Protein AF-A0A969EPD8-F1 (afdb_monomer_lite)

Radius of gyration: 25.75 Å; chains: 1; bounding box: 64×46×43 Å

Structure (mmCIF, N/CA/C/O backbone):
data_AF-A0A969EPD8-F1
#
_entry.id   AF-A0A969EPD8-F1
#
loop_
_atom_site.group_PDB
_atom_site.id
_atom_site.type_symbol
_atom_site.label_atom_id
_atom_site.label_alt_id
_atom_site.label_comp_id
_atom_site.label_asym_id
_atom_site.label_entity_id
_atom_site.label_seq_id
_atom_site.pdbx_PDB_ins_code
_atom_site.Cartn_x
_atom_site.Cartn_y
_atom_site.Cartn_z
_atom_site.occupancy
_atom_site.B_iso_or_equiv
_atom_site.auth_seq_id
_atom_site.auth_comp_id
_atom_site.auth_asym_id
_atom_site.auth_atom_id
_atom_site.pdbx_PDB_model_num
ATOM 1 N N . MET A 1 1 ? -1.138 4.194 -16.883 1.00 44.75 1 MET A N 1
ATOM 2 C CA . MET A 1 1 ? -1.556 4.816 -15.611 1.00 44.75 1 MET A CA 1
ATOM 3 C C . MET A 1 1 ? -0.947 3.973 -14.509 1.00 44.75 1 MET A C 1
ATOM 5 O O . MET A 1 1 ? -1.051 2.760 -14.658 1.00 44.75 1 MET A O 1
ATOM 9 N N . PRO A 1 2 ? -0.260 4.533 -13.496 1.00 61.62 2 PRO A N 1
ATOM 10 C CA . PRO A 1 2 ? 0.037 3.739 -12.309 1.00 61.62 2 PRO A CA 1
ATOM 11 C C . PRO A 1 2 ? -1.304 3.252 -11.756 1.00 61.62 2 PRO A C 1
ATOM 13 O O . PRO A 1 2 ? -2.248 4.040 -11.666 1.00 61.62 2 PRO A O 1
ATOM 16 N N . GLU A 1 3 ? -1.419 1.954 -11.503 1.00 82.25 3 GLU A N 1
ATOM 17 C CA . GLU A 1 3 ? -2.579 1.438 -10.786 1.00 82.25 3 GLU A CA 1
ATOM 18 C C . GLU A 1 3 ? -2.564 2.077 -9.397 1.00 82.25 3 GLU A C 1
ATOM 20 O O . GLU A 1 3 ? -1.524 2.134 -8.744 1.00 82.25 3 GLU A O 1
ATOM 25 N N . GLU A 1 4 ? -3.691 2.645 -8.978 1.00 92.75 4 GLU A N 1
ATOM 26 C CA . GLU A 1 4 ? -3.834 3.229 -7.650 1.00 92.75 4 GLU A CA 1
ATOM 27 C C . GLU A 1 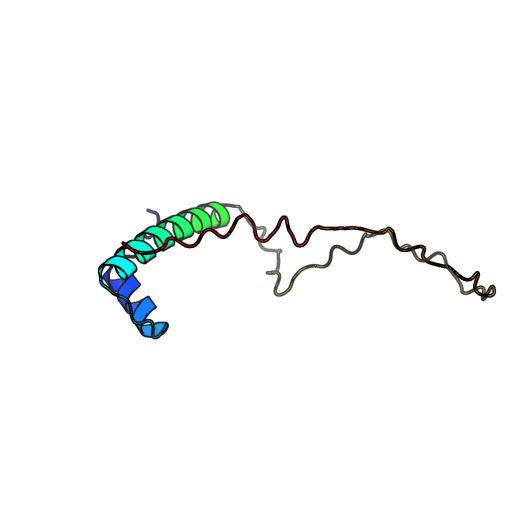4 ? -4.701 2.299 -6.804 1.00 92.75 4 GLU A C 1
ATOM 29 O O . GLU A 1 4 ? -5.726 1.788 -7.259 1.00 92.75 4 GLU A O 1
ATOM 34 N N . ILE A 1 5 ? -4.307 2.099 -5.551 1.00 96.06 5 ILE A N 1
ATOM 35 C CA . ILE A 1 5 ? -5.107 1.393 -4.562 1.00 96.06 5 ILE A CA 1
ATOM 36 C C . ILE A 1 5 ? -6.273 2.306 -4.177 1.00 96.06 5 ILE A C 1
ATOM 38 O O . ILE A 1 5 ? -6.122 3.289 -3.432 1.00 96.06 5 ILE A O 1
ATOM 42 N N . THR A 1 6 ? -7.445 1.981 -4.721 1.00 97.31 6 THR A N 1
ATOM 43 C CA . THR A 1 6 ? -8.702 2.661 -4.406 1.00 97.31 6 THR A CA 1
ATOM 44 C C . THR A 1 6 ? -9.145 2.340 -2.974 1.00 97.31 6 THR A C 1
ATOM 46 O O . THR A 1 6 ? -8.664 1.367 -2.383 1.00 97.31 6 THR A O 1
ATOM 49 N N . PRO A 1 7 ? -10.055 3.131 -2.380 1.00 97.06 7 PRO A N 1
ATOM 50 C CA . PRO A 1 7 ? -10.620 2.822 -1.068 1.00 97.06 7 PRO A CA 1
ATOM 51 C C . PRO A 1 7 ? -11.250 1.425 -0.996 1.00 97.06 7 PRO A C 1
ATOM 53 O O . PRO A 1 7 ? -11.068 0.721 -0.010 1.00 97.06 7 PRO A O 1
ATOM 56 N N . GLU A 1 8 ? -11.938 0.990 -2.053 1.00 97.19 8 GLU A N 1
ATOM 57 C CA . GLU A 1 8 ? -12.602 -0.316 -2.112 1.00 97.19 8 GLU A CA 1
ATOM 58 C C . GLU A 1 8 ? -11.583 -1.458 -2.096 1.00 97.19 8 GLU A C 1
ATOM 60 O O . GLU A 1 8 ? -11.729 -2.409 -1.327 1.00 97.19 8 GLU A O 1
ATOM 65 N N . LEU A 1 9 ? -10.518 -1.340 -2.899 1.00 97.06 9 LEU A N 1
ATOM 66 C CA . LEU A 1 9 ? -9.436 -2.321 -2.911 1.00 97.06 9 LEU A CA 1
ATOM 67 C C . LEU A 1 9 ? -8.689 -2.335 -1.575 1.00 97.06 9 LEU A C 1
ATOM 69 O O . LEU A 1 9 ? -8.405 -3.404 -1.041 1.00 97.06 9 LEU A O 1
ATOM 73 N N . PHE A 1 10 ? -8.400 -1.161 -1.011 1.00 97.88 10 PHE A N 1
ATOM 74 C CA . PHE A 1 10 ? -7.748 -1.058 0.291 1.00 97.88 10 PHE A CA 1
ATOM 75 C C . PHE A 1 10 ? -8.572 -1.732 1.392 1.00 97.88 10 PHE A C 1
ATOM 77 O O . PHE A 1 10 ? -8.023 -2.513 2.163 1.00 97.88 10 PHE A O 1
ATOM 84 N N . ASN A 1 11 ? -9.886 -1.500 1.428 1.00 97.06 11 ASN A N 1
ATOM 85 C CA . ASN A 1 11 ? -10.777 -2.132 2.403 1.00 97.06 11 ASN A CA 1
ATOM 86 C C . ASN A 1 11 ? -10.761 -3.661 2.286 1.00 97.06 11 ASN A C 1
ATOM 88 O O . ASN A 1 11 ? -10.738 -4.348 3.303 1.00 97.06 11 ASN A O 1
ATOM 92 N N . HIS A 1 12 ? -10.697 -4.197 1.066 1.00 97.25 12 HIS A N 1
ATOM 93 C CA . HIS A 1 12 ? -10.555 -5.638 0.871 1.00 97.25 12 HIS A CA 1
ATOM 94 C C . HIS A 1 12 ? -9.199 -6.168 1.373 1.00 97.25 12 HIS A C 1
ATOM 96 O O . HIS A 1 12 ? -9.135 -7.219 2.004 1.00 97.25 12 HIS A O 1
ATOM 102 N N . LEU A 1 13 ? -8.104 -5.431 1.159 1.00 96.81 13 LEU A N 1
ATOM 103 C CA . LEU A 1 13 ? -6.788 -5.799 1.698 1.00 96.81 13 LEU A CA 1
ATOM 104 C C . LEU A 1 13 ? -6.766 -5.781 3.234 1.00 96.81 13 LEU A C 1
ATOM 106 O O . LEU A 1 13 ? -6.166 -6.659 3.850 1.00 96.81 13 LEU A O 1
ATOM 110 N N . VAL A 1 14 ? -7.434 -4.802 3.847 1.00 97.38 14 VAL A N 1
ATOM 111 C CA . VAL A 1 14 ? -7.599 -4.691 5.304 1.00 97.38 14 VAL A CA 1
ATOM 112 C C . VAL A 1 14 ? -8.390 -5.876 5.858 1.00 97.38 14 VAL A C 1
ATOM 114 O O . VAL A 1 14 ? -7.983 -6.457 6.864 1.00 97.38 14 VAL A O 1
ATOM 117 N N . GLU A 1 15 ? -9.465 -6.277 5.174 1.00 97.06 15 GLU A N 1
ATOM 118 C CA . GLU A 1 15 ? -10.261 -7.460 5.513 1.00 97.06 15 GLU A CA 1
ATOM 119 C C . GLU A 1 15 ? -9.416 -8.741 5.462 1.00 97.06 15 GLU A C 1
ATOM 121 O O . GLU A 1 15 ? -9.384 -9.498 6.431 1.00 97.06 15 GLU A O 1
ATOM 126 N N . LEU A 1 16 ? -8.666 -8.957 4.374 1.00 98.00 16 LEU A N 1
ATOM 127 C CA . LEU A 1 16 ? -7.777 -10.117 4.226 1.00 98.00 16 LEU A CA 1
ATOM 128 C C . LEU A 1 16 ? -6.678 -10.158 5.295 1.00 98.00 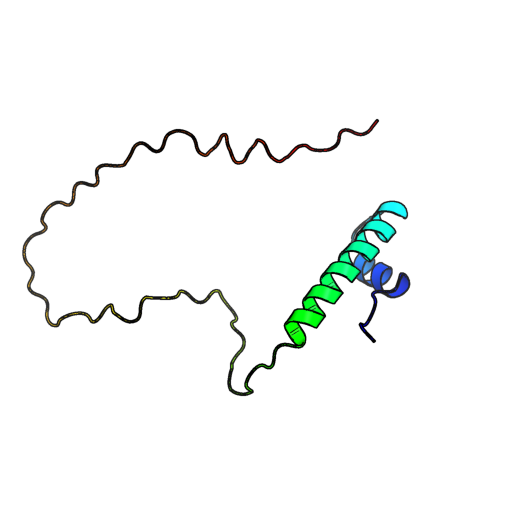16 LEU A C 1
ATOM 130 O O . LEU A 1 16 ? -6.274 -11.235 5.734 1.00 98.00 16 LEU A O 1
ATOM 134 N N . ALA A 1 17 ? -6.191 -8.989 5.709 1.00 96.62 17 ALA A N 1
ATOM 135 C CA . ALA A 1 17 ? -5.184 -8.854 6.752 1.00 96.62 17 ALA A CA 1
ATOM 136 C C . ALA A 1 17 ? -5.766 -8.913 8.176 1.00 96.62 17 ALA A C 1
ATOM 138 O O . ALA A 1 17 ? -4.992 -8.899 9.134 1.00 96.62 17 ALA A O 1
ATOM 139 N N . ALA A 1 18 ? -7.096 -8.976 8.322 1.00 97.19 18 ALA A N 1
ATOM 140 C CA . ALA A 1 18 ? -7.808 -8.922 9.597 1.00 97.19 18 ALA A CA 1
ATOM 141 C C . ALA A 1 18 ? -7.370 -7.735 10.482 1.00 97.19 18 ALA A C 1
ATOM 143 O O . ALA A 1 18 ? -7.186 -7.878 11.693 1.00 97.19 18 ALA A O 1
ATOM 144 N N . LEU A 1 19 ? -7.165 -6.564 9.868 1.00 97.06 19 LEU A N 1
ATOM 145 C CA . LEU A 1 19 ? -6.777 -5.342 10.571 1.00 97.06 19 LEU A CA 1
ATOM 146 C C . LEU A 1 19 ? -8.018 -4.525 10.946 1.00 97.06 19 LEU A C 1
ATOM 148 O O . LEU A 1 19 ? -8.832 -4.189 10.090 1.00 97.06 19 LEU A O 1
ATOM 152 N N . GLU A 1 20 ? -8.136 -4.142 12.216 1.00 96.50 20 GLU A N 1
ATOM 153 C CA . GLU A 1 20 ? -9.122 -3.153 12.656 1.00 96.50 20 GLU A CA 1
ATOM 154 C C . GLU A 1 20 ? -8.494 -1.761 12.599 1.00 96.50 20 GLU A C 1
ATOM 156 O O . GLU A 1 20 ? -7.537 -1.472 13.317 1.00 96.50 20 GLU A O 1
ATOM 161 N N . LEU A 1 21 ? -9.022 -0.904 11.727 1.00 97.12 21 LEU A N 1
ATOM 162 C CA . LEU A 1 21 ? -8.517 0.448 11.510 1.00 97.12 21 LEU A CA 1
ATOM 163 C C . LEU A 1 21 ? -9.651 1.457 11.626 1.00 97.12 21 LEU A C 1
ATOM 165 O O . LEU A 1 21 ? -10.770 1.233 11.160 1.00 97.12 21 LEU A O 1
ATOM 169 N N . THR A 1 22 ? -9.346 2.617 12.193 1.00 97.75 22 THR A N 1
ATOM 170 C CA . THR A 1 22 ? -10.236 3.774 12.097 1.00 97.75 22 THR A CA 1
ATOM 171 C C . THR A 1 22 ? -10.255 4.332 10.668 1.00 97.75 22 THR A C 1
ATOM 173 O O . THR A 1 22 ? -9.388 4.037 9.839 1.00 97.75 22 THR A O 1
ATOM 176 N N . SER A 1 23 ? -11.232 5.193 10.362 1.00 95.75 23 SER A N 1
ATOM 177 C CA . SER A 1 23 ? -11.301 5.857 9.051 1.00 95.75 23 SER A CA 1
ATOM 178 C C . SER A 1 23 ? -10.074 6.731 8.766 1.00 95.75 23 SER A C 1
ATOM 180 O O . SER A 1 23 ? -9.666 6.842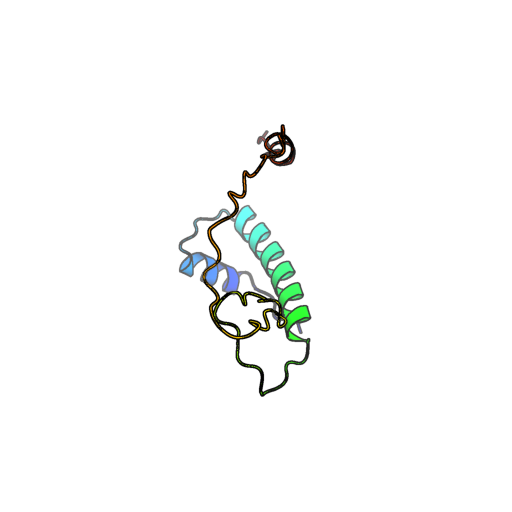 7.612 1.00 95.75 23 SER A O 1
ATOM 182 N N . GLU A 1 24 ? -9.490 7.354 9.794 1.00 97.50 24 GLU A N 1
ATOM 183 C CA . GLU A 1 24 ? -8.304 8.203 9.643 1.00 97.50 24 GLU A CA 1
ATOM 184 C C . GLU A 1 24 ? -7.055 7.364 9.354 1.00 97.50 24 GLU A C 1
ATOM 186 O O . GLU A 1 24 ? -6.301 7.668 8.427 1.00 97.50 24 GLU A O 1
ATOM 191 N N . GLU A 1 25 ? -6.867 6.268 10.093 1.00 98.06 25 GLU A N 1
ATOM 192 C CA . GLU A 1 25 ? -5.765 5.328 9.867 1.00 98.06 25 GLU A CA 1
ATOM 193 C C . GLU A 1 25 ? -5.861 4.675 8.489 1.00 98.06 25 GLU A C 1
ATOM 195 O O . GLU A 1 25 ? -4.850 4.567 7.795 1.00 98.06 25 GLU A O 1
ATOM 200 N N . SER A 1 26 ? -7.071 4.305 8.062 1.00 97.62 26 SER A N 1
ATOM 201 C CA . SER A 1 26 ? -7.307 3.714 6.743 1.00 97.62 26 SER A CA 1
ATOM 202 C C . SER A 1 26 ? -6.890 4.661 5.620 1.00 97.62 26 SER A C 1
ATOM 204 O O . SER A 1 26 ? -6.144 4.271 4.723 1.00 97.62 26 SER A O 1
ATOM 206 N N . GLU A 1 27 ? -7.292 5.933 5.688 1.00 97.69 27 GLU A N 1
ATOM 207 C CA . GLU A 1 27 ? -6.926 6.914 4.664 1.00 97.69 27 GLU A CA 1
ATOM 208 C C . GLU A 1 27 ? -5.429 7.250 4.693 1.00 97.69 27 GLU A C 1
ATOM 210 O O . GLU A 1 27 ? -4.790 7.393 3.646 1.00 97.69 27 GLU A O 1
ATOM 215 N N . TYR A 1 28 ? -4.839 7.342 5.888 1.00 98.12 28 TYR A N 1
ATOM 216 C CA . TYR A 1 28 ? -3.400 7.532 6.029 1.00 98.12 28 TYR A CA 1
ATOM 217 C C . TYR A 1 28 ? -2.615 6.380 5.388 1.00 98.12 28 TYR A C 1
ATOM 219 O O . TYR A 1 28 ? -1.728 6.628 4.565 1.00 98.12 28 TYR A O 1
ATOM 227 N N . LEU A 1 29 ? -2.951 5.136 5.736 1.00 98.06 29 LEU A N 1
ATOM 228 C CA . LEU A 1 29 ? -2.250 3.949 5.256 1.00 98.06 29 LEU A CA 1
ATOM 229 C C . LEU A 1 29 ? -2.456 3.733 3.761 1.00 98.06 29 LEU A C 1
ATOM 231 O O . LEU A 1 29 ? -1.481 3.449 3.071 1.00 98.06 29 LEU A O 1
ATOM 235 N N . ARG A 1 30 ? -3.668 3.940 3.234 1.00 98.00 30 ARG A N 1
ATOM 236 C CA . ARG A 1 30 ? -3.943 3.867 1.792 1.00 98.00 30 ARG A CA 1
ATOM 237 C C . ARG A 1 30 ? -3.064 4.840 1.007 1.00 98.00 30 ARG A C 1
ATOM 239 O O . ARG A 1 30 ? -2.434 4.453 0.023 1.00 98.00 30 ARG A O 1
ATOM 246 N N . ARG A 1 31 ? -2.967 6.096 1.462 1.00 98.19 31 ARG A N 1
ATOM 247 C CA . ARG A 1 31 ? -2.098 7.104 0.837 1.00 98.19 31 ARG A CA 1
ATOM 248 C C . ARG A 1 31 ? -0.628 6.687 0.868 1.00 98.19 31 ARG A C 1
ATOM 250 O O . ARG A 1 31 ? 0.076 6.887 -0.119 1.00 98.19 31 ARG A O 1
ATOM 257 N N . GLU A 1 32 ? -0.157 6.137 1.982 1.00 98.12 32 GLU A N 1
ATOM 258 C CA . GLU A 1 32 ? 1.237 5.706 2.106 1.00 98.12 32 GLU A CA 1
ATOM 259 C C . GLU A 1 32 ? 1.541 4.474 1.241 1.00 98.12 32 GLU A C 1
ATOM 261 O O . GLU A 1 32 ? 2.559 4.437 0.553 1.00 98.12 32 GLU A O 1
ATOM 266 N N . LEU A 1 33 ? 0.621 3.512 1.174 1.00 97.12 33 LEU A N 1
ATOM 267 C CA . LEU A 1 33 ? 0.720 2.349 0.290 1.00 97.12 33 LEU A CA 1
ATOM 268 C C . LEU A 1 33 ? 0.772 2.750 -1.187 1.00 97.12 33 LEU A C 1
ATOM 270 O O . LEU A 1 33 ? 1.594 2.220 -1.929 1.00 97.12 33 LEU A O 1
ATOM 274 N N . ASN A 1 34 ? -0.012 3.743 -1.608 1.00 97.44 34 ASN A N 1
ATOM 275 C CA . ASN A 1 34 ? 0.068 4.268 -2.974 1.00 97.44 34 ASN A CA 1
ATOM 276 C C . ASN A 1 34 ? 1.424 4.916 -3.291 1.00 97.44 34 ASN A C 1
ATOM 278 O O . ASN A 1 34 ? 1.926 4.788 -4.409 1.00 97.44 34 ASN A O 1
ATOM 282 N N . ARG A 1 35 ? 2.075 5.558 -2.311 1.00 96.44 35 ARG A N 1
ATOM 283 C CA . ARG A 1 35 ? 3.453 6.055 -2.484 1.00 96.44 35 ARG A CA 1
ATOM 284 C C . ARG A 1 35 ? 4.444 4.908 -2.661 1.00 96.44 35 ARG A C 1
ATOM 286 O O . ARG A 1 35 ? 5.307 4.985 -3.532 1.00 96.44 35 ARG A O 1
ATOM 293 N N . GLN A 1 36 ? 4.301 3.839 -1.880 1.00 96.62 36 GLN A N 1
ATOM 294 C CA . GLN A 1 36 ? 5.138 2.644 -2.014 1.00 96.62 36 GLN A CA 1
ATOM 295 C C . GLN A 1 36 ? 4.920 1.944 -3.362 1.00 96.62 36 GLN A C 1
ATOM 297 O O . GLN A 1 36 ? 5.888 1.547 -4.010 1.00 96.62 36 GLN A O 1
ATOM 302 N N . LEU A 1 37 ? 3.674 1.858 -3.834 1.00 96.06 37 LEU A N 1
ATOM 303 C CA . LEU A 1 37 ? 3.336 1.280 -5.135 1.00 96.06 37 LEU A CA 1
ATOM 304 C C . LEU A 1 37 ? 4.002 2.040 -6.290 1.00 96.06 37 LEU A C 1
ATOM 306 O O . LEU A 1 37 ? 4.555 1.424 -7.201 1.00 96.06 37 LEU A O 1
ATOM 310 N N . ALA A 1 38 ? 4.066 3.373 -6.215 1.00 94.44 38 ALA A N 1
ATOM 311 C CA . ALA A 1 38 ? 4.818 4.174 -7.182 1.00 94.44 38 ALA A CA 1
ATOM 312 C C . ALA A 1 38 ? 6.322 3.822 -7.202 1.00 94.44 38 ALA A C 1
ATOM 314 O O . ALA A 1 38 ? 6.932 3.738 -8.274 1.00 94.44 38 ALA A O 1
ATOM 315 N N . SER A 1 39 ? 6.929 3.563 -6.037 1.00 95.00 39 SER A N 1
ATOM 316 C CA . SER A 1 39 ? 8.314 3.078 -5.964 1.00 95.00 39 SER A CA 1
ATOM 317 C C . SER A 1 39 ? 8.471 1.691 -6.593 1.00 95.00 39 SER A C 1
ATOM 319 O O . SER A 1 39 ? 9.419 1.475 -7.345 1.00 95.00 39 SER A O 1
ATOM 321 N N . ILE A 1 40 ? 7.527 0.773 -6.362 1.00 94.75 40 ILE A N 1
ATOM 322 C CA . ILE A 1 40 ? 7.537 -0.564 -6.979 1.00 94.75 40 ILE A CA 1
ATOM 323 C C . ILE A 1 40 ? 7.442 -0.459 -8.502 1.00 94.75 40 ILE A C 1
ATOM 325 O O . ILE A 1 40 ? 8.233 -1.091 -9.194 1.00 94.75 40 ILE A O 1
ATOM 329 N N . HIS A 1 41 ? 6.551 0.377 -9.040 1.00 94.00 41 HIS A N 1
ATOM 330 C CA . HIS A 1 41 ? 6.462 0.599 -10.487 1.00 94.00 41 HIS A CA 1
ATOM 331 C C . HIS A 1 41 ? 7.764 1.143 -11.081 1.00 94.00 41 HIS A C 1
ATOM 333 O O . HIS A 1 41 ? 8.151 0.751 -12.179 1.00 94.00 41 HIS A O 1
ATOM 339 N N . THR A 1 42 ? 8.466 2.005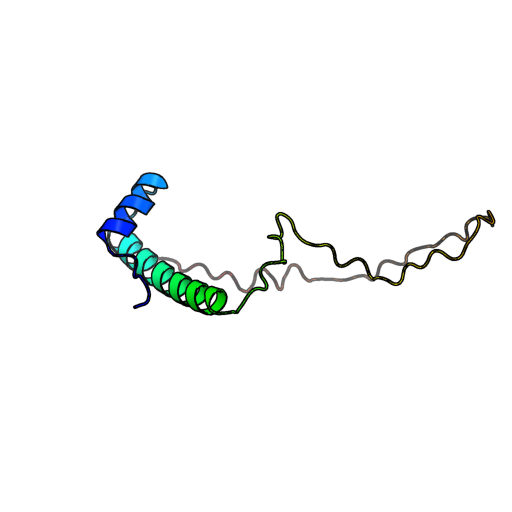 -10.342 1.00 94.25 42 THR A N 1
ATOM 340 C CA . THR A 1 42 ? 9.780 2.515 -10.759 1.00 94.25 42 THR A CA 1
ATOM 341 C C . THR A 1 42 ? 10.809 1.386 -10.845 1.00 94.25 42 THR A C 1
ATOM 343 O O . THR A 1 42 ? 11.564 1.320 -11.811 1.00 94.25 42 THR A O 1
ATOM 346 N N . LEU A 1 43 ? 10.821 0.473 -9.869 1.00 93.81 43 LEU A N 1
ATOM 347 C CA . LEU A 1 43 ? 11.715 -0.689 -9.873 1.00 93.81 43 LEU A CA 1
ATOM 348 C C . LEU A 1 43 ? 11.339 -1.704 -10.959 1.00 93.81 43 LEU A C 1
ATOM 350 O O . LEU A 1 43 ? 12.218 -2.237 -11.626 1.00 93.81 43 LEU A O 1
ATOM 354 N N . ALA A 1 44 ? 10.046 -1.942 -11.169 1.00 91.69 44 ALA A N 1
ATOM 355 C CA . ALA A 1 44 ? 9.537 -2.866 -12.180 1.00 91.69 44 ALA A CA 1
ATOM 356 C C . ALA A 1 44 ? 9.810 -2.395 -13.617 1.00 91.69 44 ALA A C 1
ATOM 358 O O . ALA A 1 44 ? 9.846 -3.208 -14.533 1.00 91.69 44 ALA A O 1
ATOM 359 N N . ALA A 1 45 ? 10.019 -1.091 -13.823 1.00 92.94 45 ALA A N 1
ATOM 360 C CA . ALA A 1 45 ? 10.404 -0.542 -15.119 1.00 92.94 45 ALA A CA 1
ATOM 361 C C . ALA A 1 45 ? 11.862 -0.861 -15.506 1.00 92.94 45 ALA A C 1
ATOM 363 O O . ALA A 1 45 ? 12.251 -0.618 -16.649 1.00 92.94 45 ALA A O 1
ATOM 364 N N . ILE A 1 46 ? 12.677 -1.380 -14.579 1.00 93.25 46 ILE A N 1
ATOM 365 C CA . ILE A 1 46 ? 14.050 -1.804 -14.861 1.00 93.25 46 ILE A CA 1
ATOM 366 C C . ILE A 1 46 ? 13.995 -3.098 -15.692 1.00 93.25 46 ILE A C 1
ATOM 368 O O . ILE A 1 46 ? 13.439 -4.087 -15.215 1.00 93.25 46 ILE A O 1
ATOM 372 N N . PRO A 1 47 ? 14.575 -3.133 -16.908 1.00 93.75 47 PRO A N 1
ATOM 373 C CA . PRO A 1 47 ? 14.602 -4.343 -17.723 1.00 93.75 47 PRO A CA 1
ATOM 374 C C . PRO A 1 47 ? 15.365 -5.470 -17.025 1.00 93.75 47 PRO A C 1
ATOM 376 O O . PRO A 1 47 ? 16.486 -5.266 -16.553 1.00 93.75 47 PRO A O 1
ATOM 379 N N . ILE A 1 48 ? 14.774 -6.662 -17.006 1.00 91.19 48 ILE A N 1
ATOM 380 C CA . ILE A 1 48 ? 15.391 -7.878 -16.473 1.00 91.19 48 ILE A CA 1
ATOM 381 C C . ILE A 1 48 ? 15.575 -8.851 -17.646 1.00 91.19 48 ILE A C 1
ATOM 383 O O . ILE A 1 48 ? 14.608 -9.075 -18.372 1.00 91.19 48 ILE A O 1
ATOM 387 N N . PRO A 1 49 ? 16.784 -9.393 -17.876 1.00 93.50 49 PRO A N 1
ATOM 388 C CA . PRO A 1 49 ? 16.999 -10.425 -18.887 1.00 93.50 49 PRO A CA 1
ATOM 389 C C . PRO A 1 49 ? 16.196 -11.699 -18.583 1.00 93.50 49 PRO A C 1
ATOM 391 O O . PRO A 1 49 ? 16.090 -12.102 -17.425 1.00 93.50 49 PRO A O 1
ATOM 394 N N . ASP A 1 50 ? 15.669 -12.349 -19.622 1.00 90.75 50 ASP A N 1
ATOM 395 C CA . ASP A 1 50 ? 14.787 -13.520 -19.489 1.00 90.75 50 ASP A CA 1
ATOM 396 C C . ASP A 1 50 ? 15.476 -14.755 -18.874 1.00 90.75 50 ASP A C 1
ATOM 398 O O . ASP A 1 50 ? 14.807 -15.672 -18.405 1.00 90.75 50 ASP A O 1
ATOM 402 N N . ASP A 1 51 ? 16.811 -14.797 -18.872 1.00 92.50 51 ASP A N 1
ATOM 403 C CA . ASP A 1 51 ? 17.625 -15.879 -18.309 1.00 92.50 51 ASP A CA 1
ATOM 404 C C . ASP A 1 51 ? 17.951 -15.695 -16.814 1.00 92.50 51 ASP A C 1
ATOM 406 O O . ASP A 1 51 ? 18.630 -16.532 -16.213 1.00 92.50 51 ASP A O 1
ATOM 410 N N . VAL A 1 52 ? 17.468 -14.614 -16.192 1.00 89.00 52 VAL A N 1
ATOM 411 C CA . VAL A 1 52 ? 17.697 -14.325 -14.773 1.00 89.00 52 VAL A CA 1
ATOM 412 C C . VAL A 1 52 ? 16.596 -14.942 -13.910 1.00 89.00 52 VAL A C 1
ATOM 414 O O . VAL A 1 52 ? 15.476 -14.442 -13.824 1.00 89.00 52 VAL A O 1
ATOM 417 N N . GLU A 1 53 ? 16.946 -16.011 -13.196 1.00 87.94 53 GLU A N 1
ATOM 418 C CA . GLU A 1 53 ? 16.069 -16.644 -12.208 1.00 87.94 53 GLU A CA 1
ATOM 419 C C . GLU A 1 53 ? 15.845 -15.748 -10.968 1.00 87.94 53 GLU A C 1
ATOM 421 O O . GLU A 1 53 ? 16.795 -15.139 -10.458 1.00 87.94 53 GLU A O 1
ATOM 426 N N . PRO A 1 54 ? 14.623 -15.701 -10.399 1.00 85.56 54 PRO A N 1
ATOM 427 C CA . PRO A 1 54 ? 14.355 -14.949 -9.178 1.00 85.56 54 PRO A CA 1
ATOM 428 C C . PRO A 1 54 ? 15.169 -15.458 -7.981 1.00 85.56 54 PRO A C 1
ATOM 430 O O . PRO A 1 54 ? 15.147 -16.643 -7.631 1.00 85.56 54 PRO A O 1
ATOM 433 N N . ALA A 1 55 ? 15.827 -14.544 -7.268 1.00 85.69 55 ALA A N 1
ATOM 434 C CA . ALA A 1 55 ? 16.519 -14.877 -6.028 1.00 85.69 55 ALA A CA 1
ATOM 435 C C . ALA A 1 55 ? 15.509 -15.195 -4.908 1.00 85.69 55 ALA A C 1
ATOM 437 O O . ALA A 1 55 ? 14.847 -14.310 -4.373 1.00 85.69 55 ALA A O 1
ATOM 438 N N . ARG A 1 56 ? 15.398 -16.474 -4.527 1.00 79.56 56 ARG A N 1
ATOM 439 C CA . ARG A 1 56 ? 14.492 -16.943 -3.453 1.00 79.56 56 ARG A CA 1
ATOM 440 C C . ARG A 1 56 ? 15.000 -16.669 -2.036 1.00 79.56 56 ARG A C 1
ATOM 442 O O . ARG A 1 56 ? 14.224 -16.679 -1.087 1.00 79.56 56 ARG A O 1
ATOM 449 N N . ALA A 1 57 ? 16.305 -16.478 -1.888 1.00 82.56 57 ALA A N 1
ATOM 450 C CA . ALA A 1 57 ? 16.978 -16.205 -0.626 1.00 82.56 57 ALA A CA 1
ATOM 451 C C . ALA A 1 57 ? 18.080 -15.166 -0.855 1.00 82.56 57 ALA A C 1
ATOM 453 O O . ALA A 1 57 ? 18.484 -14.923 -1.994 1.00 82.56 57 ALA A O 1
ATOM 454 N N . GLY A 1 58 ? 18.586 -14.571 0.227 1.00 73.12 58 GLY A N 1
ATOM 455 C CA . GLY A 1 58 ? 19.726 -13.663 0.148 1.00 73.12 58 GLY A CA 1
ATOM 456 C C . GLY A 1 58 ? 20.931 -14.352 -0.497 1.00 73.12 58 GLY A C 1
ATOM 457 O O . GLY A 1 58 ? 21.363 -15.413 -0.046 1.00 73.12 58 GLY A O 1
ATOM 458 N N . PHE A 1 59 ? 21.474 -13.747 -1.551 1.00 68.44 59 PHE A N 1
ATOM 459 C CA . PHE A 1 59 ? 22.717 -14.200 -2.159 1.00 68.44 59 PHE A CA 1
ATOM 460 C C . PHE A 1 59 ? 23.885 -13.781 -1.264 1.00 68.44 59 PHE A C 1
ATOM 462 O O . PHE A 1 59 ? 24.147 -12.592 -1.075 1.00 68.44 59 PHE A O 1
ATOM 469 N N . LEU A 1 60 ? 24.598 -14.755 -0.698 1.00 71.00 60 LEU A N 1
ATOM 470 C CA . LEU A 1 60 ? 25.894 -14.481 -0.091 1.00 71.00 60 LEU A CA 1
ATOM 471 C C . LEU A 1 60 ? 26.879 -14.209 -1.226 1.00 71.00 60 LEU A C 1
ATOM 473 O O . LEU A 1 60 ? 27.227 -15.121 -1.974 1.00 71.00 60 LEU A O 1
ATOM 477 N N . ILE A 1 61 ? 27.358 -12.969 -1.335 1.00 65.81 61 ILE A N 1
ATOM 478 C CA . ILE A 1 61 ? 28.525 -12.670 -2.165 1.00 65.81 61 ILE A CA 1
ATOM 479 C C . ILE A 1 61 ? 29.730 -13.306 -1.469 1.00 65.81 61 ILE A C 1
ATOM 481 O O . ILE A 1 61 ? 30.387 -12.693 -0.628 1.00 65.81 61 ILE A O 1
ATOM 485 N N . LEU A 1 62 ? 29.997 -14.572 -1.782 1.00 62.19 62 LEU A N 1
ATOM 486 C CA . LEU A 1 62 ? 31.278 -15.181 -1.463 1.00 62.19 62 LEU A CA 1
ATOM 487 C C . LEU A 1 62 ? 32.304 -14.567 -2.423 1.00 62.19 62 LEU A C 1
ATOM 489 O O . LEU A 1 62 ? 32.091 -14.617 -3.637 1.00 62.19 62 LEU A O 1
ATOM 493 N N . PRO A 1 63 ? 33.397 -13.959 -1.930 1.00 62.44 63 PRO A N 1
ATOM 494 C CA . PRO A 1 63 ? 34.422 -13.426 -2.813 1.00 62.44 63 PRO A CA 1
ATOM 495 C C . PRO A 1 63 ? 34.965 -14.565 -3.685 1.00 62.44 63 PRO A C 1
ATOM 497 O O . PRO A 1 63 ? 35.465 -15.567 -3.169 1.00 62.44 63 PRO A O 1
ATOM 500 N N . GLN A 1 64 ? 34.881 -14.406 -5.008 1.00 56.78 64 GLN A N 1
ATOM 501 C CA . GLN A 1 64 ? 35.285 -15.390 -6.025 1.00 56.78 64 GLN A CA 1
ATOM 502 C C . GLN A 1 64 ? 36.819 -15.553 -6.143 1.00 56.78 64 GLN A C 1
ATOM 504 O O . GLN A 1 64 ? 37.356 -15.812 -7.215 1.00 56.78 64 GLN A O 1
ATOM 509 N N . SER A 1 65 ? 37.535 -15.427 -5.024 1.00 52.47 65 SER A N 1
ATOM 510 C CA . SER A 1 65 ? 38.993 -15.554 -4.940 1.00 52.47 65 SER A CA 1
ATOM 511 C C . SER A 1 65 ? 39.448 -16.285 -3.677 1.00 52.47 65 SER A C 1
ATOM 513 O O . SER A 1 65 ? 40.574 -16.097 -3.232 1.00 52.47 65 SER A O 1
ATOM 515 N N . ALA A 1 66 ? 38.627 -17.166 -3.099 1.00 51.28 66 ALA A N 1
ATOM 516 C CA . ALA A 1 66 ? 39.160 -18.253 -2.278 1.00 51.28 66 ALA A CA 1
ATOM 517 C C . ALA A 1 66 ? 39.597 -19.400 -3.204 1.00 51.28 66 ALA A C 1
ATOM 519 O O . ALA A 1 66 ? 39.084 -20.515 -3.144 1.00 51.28 66 ALA A O 1
ATOM 520 N N . HIS A 1 67 ? 40.534 -19.107 -4.111 1.00 47.28 67 HIS A N 1
ATOM 521 C CA . HIS A 1 67 ? 41.338 -20.147 -4.732 1.00 47.28 67 HIS A CA 1
ATOM 522 C C . HIS A 1 67 ? 42.052 -20.854 -3.579 1.00 47.28 67 HIS A C 1
ATOM 524 O O . HIS A 1 67 ? 42.956 -20.279 -2.982 1.00 47.28 67 HIS A O 1
ATOM 530 N N . LEU A 1 68 ? 41.591 -22.043 -3.190 1.00 50.44 68 LEU A N 1
ATOM 531 C CA . LEU A 1 68 ? 42.316 -22.880 -2.242 1.00 50.44 68 LEU A CA 1
ATOM 532 C C . LEU A 1 68 ? 43.644 -23.253 -2.917 1.00 50.44 68 LEU A C 1
ATOM 534 O O . LEU A 1 68 ? 43.607 -24.020 -3.885 1.00 50.44 68 LEU A O 1
ATOM 538 N N . PRO A 1 69 ? 44.812 -22.743 -2.472 1.00 43.72 69 PRO A N 1
ATOM 539 C CA . PRO A 1 69 ? 46.061 -23.308 -2.940 1.00 43.72 69 PRO A CA 1
ATOM 540 C C . PRO A 1 69 ? 46.114 -24.761 -2.462 1.00 43.72 69 PRO A C 1
ATOM 542 O O . PRO A 1 69 ? 45.701 -25.100 -1.350 1.00 43.72 69 PRO A O 1
ATOM 545 N N . GLY A 1 70 ? 46.546 -25.633 -3.365 1.00 49.72 70 GLY A N 1
ATOM 546 C CA . GLY A 1 70 ? 46.452 -27.069 -3.203 1.00 49.72 70 GLY A CA 1
ATOM 547 C C . GLY A 1 70 ? 47.150 -27.623 -1.959 1.00 49.72 70 GLY A C 1
ATOM 548 O O . GLY A 1 70 ? 48.152 -27.103 -1.489 1.00 49.72 70 GLY A O 1
ATOM 549 N N . LYS A 1 71 ? 46.621 -28.781 -1.548 1.00 46.34 71 LYS A N 1
ATOM 550 C CA . LYS A 1 71 ? 47.218 -29.832 -0.710 1.00 46.34 71 LYS A CA 1
ATOM 551 C C . LYS A 1 71 ? 47.552 -29.434 0.737 1.00 46.34 71 LYS A C 1
ATOM 553 O O . LYS A 1 71 ? 48.431 -28.636 1.034 1.00 46.34 71 LYS A O 1
ATOM 558 N N . MET A 1 72 ? 46.857 -30.119 1.644 1.00 47.00 72 MET A N 1
ATOM 559 C CA . MET A 1 72 ? 47.153 -30.233 3.069 1.00 47.00 72 MET A CA 1
ATOM 560 C C . MET A 1 72 ? 48.655 -30.432 3.326 1.00 47.00 72 MET A C 1
ATOM 562 O O . MET A 1 72 ? 49.214 -31.477 3.010 1.00 47.00 72 MET A O 1
ATOM 566 N N . SER A 1 73 ? 49.275 -29.453 3.978 1.00 49.16 73 SER A N 1
ATOM 567 C CA . SER A 1 73 ? 50.429 -29.665 4.846 1.00 49.16 73 SER A CA 1
ATOM 568 C C . SER A 1 73 ? 49.988 -29.258 6.245 1.00 49.16 73 SER A C 1
ATOM 570 O O . SER A 1 73 ? 49.849 -28.073 6.547 1.00 49.16 73 SER A O 1
ATOM 572 N N . THR A 1 74 ? 49.716 -30.247 7.091 1.00 52.53 74 THR A N 1
ATOM 573 C CA . THR A 1 74 ? 49.463 -30.060 8.520 1.00 52.53 74 THR A CA 1
ATOM 574 C C . THR A 1 74 ? 50.724 -29.504 9.181 1.00 52.53 74 THR A C 1
ATOM 576 O O . THR A 1 74 ? 51.644 -30.249 9.507 1.00 52.53 74 THR A O 1
ATOM 579 N N . SER A 1 75 ? 50.772 -28.185 9.358 1.00 45.88 75 SER A N 1
ATOM 580 C CA . SER A 1 75 ? 51.755 -27.483 10.189 1.00 45.88 75 SER A CA 1
ATOM 581 C C . SER A 1 75 ? 51.050 -27.022 11.469 1.00 45.88 75 SER A C 1
ATOM 583 O O . SER A 1 75 ? 49.913 -26.546 11.377 1.00 45.88 75 SER A O 1
ATOM 585 N N . PRO A 1 76 ? 51.632 -27.218 12.668 1.00 44.78 76 PRO A N 1
ATOM 586 C CA . PRO A 1 76 ? 50.888 -27.111 13.913 1.00 44.78 76 PRO A CA 1
ATOM 587 C C . PRO A 1 76 ? 50.449 -25.668 14.167 1.00 44.78 76 PRO A C 1
ATOM 589 O O . PRO A 1 76 ? 51.172 -24.707 13.895 1.00 44.78 76 PRO A O 1
ATOM 592 N N . ALA A 1 77 ? 49.228 -25.548 14.683 1.00 46.56 77 ALA A N 1
ATOM 593 C CA . ALA A 1 77 ? 48.513 -24.306 14.915 1.00 46.56 77 ALA A CA 1
ATOM 594 C C . ALA A 1 77 ? 49.372 -23.259 15.642 1.00 46.56 77 ALA A C 1
ATOM 596 O O . ALA A 1 77 ? 49.674 -23.392 16.829 1.00 46.56 77 ALA A O 1
ATOM 597 N N . LYS A 1 78 ? 49.700 -22.159 14.953 1.00 52.91 78 LYS A N 1
ATOM 598 C CA . LYS A 1 78 ? 50.014 -20.907 15.645 1.00 52.91 78 LYS A CA 1
ATOM 599 C C . LYS A 1 78 ? 48.715 -20.399 16.255 1.00 52.91 78 LYS A C 1
ATOM 601 O O . LYS A 1 78 ? 47.770 -20.064 15.547 1.00 52.91 78 LYS A O 1
ATOM 606 N N . THR A 1 79 ? 48.685 -20.386 17.578 1.00 46.97 79 THR A N 1
ATOM 607 C CA . THR A 1 79 ? 47.643 -19.808 18.421 1.00 46.97 79 THR A CA 1
ATOM 608 C C . THR A 1 79 ? 47.360 -18.369 17.997 1.00 46.97 79 THR A C 1
ATOM 610 O O . THR A 1 79 ? 48.076 -17.436 18.356 1.00 46.97 79 THR A O 1
ATOM 613 N N . PHE A 1 80 ? 46.292 -18.177 17.229 1.00 49.47 80 PHE A N 1
ATOM 614 C CA . PHE A 1 80 ? 45.717 -16.861 17.010 1.00 49.47 80 PHE A CA 1
ATOM 615 C C . PHE A 1 80 ? 45.045 -16.429 18.317 1.00 49.47 80 PHE A C 1
ATOM 617 O O . PHE A 1 80 ? 44.018 -16.982 18.705 1.00 49.47 80 PHE A O 1
ATOM 624 N N . LYS A 1 81 ? 45.655 -15.483 19.040 1.00 41.62 81 LYS A N 1
ATOM 625 C CA . LYS A 1 81 ? 45.010 -14.795 20.165 1.00 41.62 81 LYS A CA 1
ATOM 626 C C . LYS A 1 81 ? 44.281 -13.566 19.615 1.00 41.62 81 LYS A C 1
ATOM 628 O O . LYS A 1 81 ? 44.958 -12.590 19.296 1.00 41.62 81 LYS A O 1
ATOM 633 N N . PRO A 1 82 ? 42.942 -13.567 19.503 1.00 42.38 82 PRO A N 1
ATOM 634 C CA . PRO A 1 82 ? 42.224 -12.362 19.123 1.00 42.38 82 PRO A CA 1
ATOM 635 C C . PRO A 1 82 ? 42.266 -11.373 20.293 1.00 42.38 82 PRO A C 1
ATOM 637 O O . PRO A 1 82 ? 41.689 -11.618 21.353 1.00 42.38 82 PRO A O 1
ATOM 640 N N . SER A 1 83 ? 42.947 -10.242 20.123 1.00 51.41 83 SER A N 1
ATOM 641 C CA . SER A 1 83 ? 42.705 -9.075 20.967 1.00 51.41 83 SER A CA 1
ATOM 642 C C . SER A 1 83 ? 41.396 -8.432 20.511 1.00 51.41 83 SER A C 1
ATOM 644 O O . SER A 1 83 ? 41.318 -7.850 19.432 1.00 51.41 83 SER A O 1
ATOM 646 N N . LEU A 1 84 ? 40.338 -8.552 21.320 1.00 51.16 84 LEU A N 1
ATOM 647 C CA . LEU A 1 84 ? 39.106 -7.802 21.078 1.00 51.16 84 LEU A CA 1
ATOM 648 C C . LEU A 1 84 ? 39.396 -6.293 21.181 1.00 51.16 84 LEU A C 1
ATOM 650 O O . LEU A 1 84 ? 39.851 -5.841 22.239 1.00 51.16 84 LEU A O 1
ATOM 654 N N . PRO A 1 85 ? 39.084 -5.481 20.157 1.00 45.28 85 PRO A N 1
ATOM 655 C CA . PRO A 1 85 ? 39.022 -4.041 20.335 1.00 45.28 85 PRO A CA 1
ATOM 656 C C . PRO A 1 85 ? 37.829 -3.704 21.241 1.00 45.28 85 PRO A C 1
ATOM 658 O O . PRO A 1 85 ? 36.702 -4.147 21.016 1.00 45.28 85 PRO A O 1
ATOM 661 N N . LYS A 1 86 ? 38.074 -2.914 22.293 1.00 61.31 86 LYS A N 1
ATOM 662 C CA . LYS A 1 86 ? 37.031 -2.390 23.187 1.00 61.31 86 LYS A CA 1
ATOM 663 C C . LYS A 1 86 ? 36.175 -1.357 22.441 1.00 61.31 86 LYS A C 1
ATOM 665 O O . LYS A 1 86 ? 36.388 -0.157 22.588 1.00 61.31 86 LYS A O 1
ATOM 670 N N . PHE A 1 87 ? 35.191 -1.806 21.665 1.00 43.94 87 PHE A N 1
ATOM 671 C CA . PHE A 1 87 ? 34.154 -0.926 21.126 1.00 43.94 87 PHE A CA 1
ATOM 672 C C . PHE A 1 87 ? 33.148 -0.584 22.223 1.00 43.94 87 PHE A C 1
ATOM 674 O O . PHE A 1 87 ? 32.210 -1.319 22.521 1.00 43.94 87 PHE A O 1
ATOM 681 N N . ARG A 1 88 ? 33.390 0.556 22.864 1.00 53.12 88 ARG A N 1
ATOM 682 C CA . ARG A 1 88 ? 32.525 1.150 23.875 1.00 53.12 88 ARG A CA 1
ATOM 683 C C . ARG A 1 88 ? 31.499 2.049 23.160 1.00 53.12 88 ARG A C 1
ATOM 685 O O . ARG A 1 88 ? 31.883 3.059 22.584 1.00 53.12 88 ARG A O 1
ATOM 692 N N . ASN A 1 89 ? 30.214 1.686 23.263 1.00 56.56 89 ASN A N 1
ATOM 693 C CA . ASN A 1 89 ? 29.027 2.571 23.206 1.00 56.56 89 ASN A CA 1
ATOM 694 C C . ASN A 1 89 ? 28.264 2.806 21.881 1.00 56.56 89 ASN A C 1
ATOM 696 O O . ASN A 1 89 ? 27.790 3.916 21.651 1.00 56.56 89 ASN A O 1
ATOM 700 N N . TRP A 1 90 ? 27.993 1.776 21.074 1.00 40.31 90 TRP A N 1
ATOM 701 C CA . TRP A 1 90 ? 27.008 1.903 19.976 1.00 40.31 90 TRP A CA 1
ATOM 702 C C . TRP A 1 90 ? 25.531 1.801 20.412 1.00 40.31 90 TRP A C 1
ATOM 704 O O . TRP A 1 90 ? 24.646 2.299 19.722 1.00 40.31 90 TRP A O 1
ATOM 714 N N . THR A 1 91 ? 25.237 1.259 21.598 1.00 47.53 91 THR A N 1
ATOM 715 C CA . THR A 1 91 ? 23.852 1.122 22.099 1.00 47.53 91 THR A CA 1
ATOM 716 C C . THR A 1 91 ? 23.166 2.456 22.420 1.00 47.53 91 THR A C 1
ATOM 718 O O . THR A 1 91 ? 21.941 2.508 22.473 1.00 47.53 91 THR A O 1
ATOM 721 N N . LYS A 1 92 ? 23.917 3.557 22.574 1.00 52.78 92 LYS A N 1
ATOM 722 C CA . LYS A 1 92 ? 23.345 4.902 22.774 1.00 52.78 92 LYS A CA 1
ATOM 723 C C . LYS A 1 92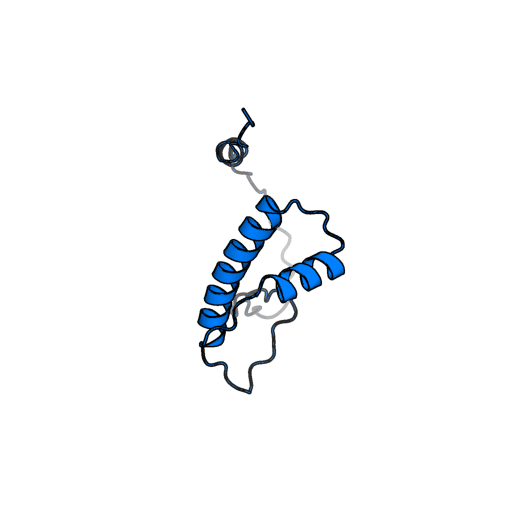 ? 22.920 5.600 21.479 1.00 52.78 92 LYS A C 1
ATOM 725 O O . LYS A 1 92 ? 22.072 6.481 21.542 1.00 52.78 92 LYS A O 1
ATOM 730 N N . VAL A 1 93 ? 23.477 5.218 20.328 1.00 55.25 93 VAL A N 1
ATOM 731 C CA . VAL A 1 93 ? 23.176 5.879 19.043 1.00 55.25 93 VAL A CA 1
ATOM 732 C C . VAL A 1 93 ? 21.840 5.395 18.477 1.00 55.25 93 VAL A C 1
ATOM 734 O O . VAL A 1 93 ? 21.078 6.189 17.937 1.00 55.25 93 VAL A O 1
ATOM 737 N N . ILE A 1 94 ? 21.495 4.122 18.683 1.00 52.97 94 ILE A N 1
ATOM 738 C CA . ILE A 1 94 ? 20.254 3.544 18.143 1.00 52.97 94 ILE A CA 1
ATOM 739 C C . ILE A 1 94 ? 19.009 4.046 18.903 1.00 52.97 94 ILE A C 1
ATOM 741 O O . ILE A 1 94 ? 17.956 4.233 18.302 1.00 52.97 94 ILE A O 1
ATOM 745 N N . PHE A 1 95 ? 19.118 4.363 20.199 1.00 46.38 95 PHE A N 1
ATOM 746 C CA . PHE A 1 95 ? 17.962 4.779 21.009 1.00 46.38 95 PHE A CA 1
ATOM 747 C C . PHE A 1 95 ? 17.590 6.271 20.919 1.00 46.38 95 PHE A C 1
ATOM 749 O O . PHE A 1 95 ? 16.547 6.655 21.441 1.00 46.38 95 PHE A O 1
ATOM 756 N N . SER A 1 96 ? 18.382 7.127 20.256 1.00 48.69 96 SER A N 1
ATOM 757 C CA . SER A 1 96 ? 18.078 8.570 20.179 1.00 48.69 96 SER A CA 1
ATOM 758 C C . SER A 1 96 ? 17.150 8.971 19.021 1.00 48.69 96 SER A C 1
ATOM 760 O O . SER A 1 96 ? 16.749 10.133 18.970 1.00 48.69 96 SER A O 1
ATOM 762 N N . SER A 1 97 ? 16.805 8.055 18.104 1.00 49.38 97 SER A N 1
ATOM 763 C CA . SER A 1 97 ? 15.959 8.360 16.931 1.00 49.38 97 SER A CA 1
ATOM 764 C C . SER A 1 97 ? 14.535 7.793 16.990 1.00 49.38 97 SER A C 1
ATOM 766 O O . SER A 1 97 ? 13.752 8.055 16.083 1.00 49.38 97 SER A O 1
ATOM 768 N N . LEU A 1 98 ? 14.141 7.098 18.064 1.00 51.19 98 LEU A N 1
ATOM 769 C CA . LEU A 1 98 ? 12.730 6.777 18.318 1.00 51.19 98 LEU A CA 1
ATOM 770 C C . LEU A 1 98 ? 12.125 7.781 19.306 1.00 51.19 98 LEU A C 1
ATOM 772 O O . LEU A 1 98 ? 12.008 7.520 20.501 1.00 51.19 98 LEU A O 1
ATOM 776 N N . ARG A 1 99 ? 11.724 8.952 18.799 1.00 49.72 99 ARG A N 1
ATOM 777 C CA . ARG A 1 99 ? 10.755 9.810 19.491 1.00 49.72 99 ARG A CA 1
ATOM 778 C C . ARG A 1 99 ? 9.358 9.373 19.056 1.00 49.72 99 ARG A C 1
ATOM 780 O O . ARG A 1 99 ? 8.908 9.731 17.974 1.00 49.72 99 ARG A O 1
ATOM 787 N N . PHE A 1 100 ? 8.690 8.595 19.902 1.00 47.03 100 PHE A N 1
ATOM 788 C CA . PHE A 1 100 ? 7.260 8.321 19.772 1.00 47.03 100 PHE A CA 1
ATOM 789 C C . PHE A 1 100 ? 6.468 9.622 20.005 1.00 47.03 100 PHE A C 1
ATOM 791 O O . PHE A 1 100 ? 6.752 10.318 20.986 1.00 47.03 100 PHE A O 1
ATOM 798 N N . PRO A 1 101 ? 5.501 9.988 19.145 1.00 47.72 101 PRO A N 1
ATOM 799 C CA . PRO A 1 101 ? 4.598 11.095 19.428 1.00 47.72 101 PRO A CA 1
ATOM 800 C C . PRO A 1 101 ? 3.664 10.716 20.586 1.00 47.72 101 PRO A C 1
ATOM 802 O O . PRO A 1 101 ? 2.907 9.751 20.508 1.00 47.72 101 PRO A O 1
ATOM 805 N N . THR A 1 102 ? 3.719 11.480 21.675 1.00 56.12 102 THR A N 1
ATOM 806 C CA . THR A 1 102 ? 2.698 11.461 22.727 1.00 56.12 102 THR A CA 1
ATOM 807 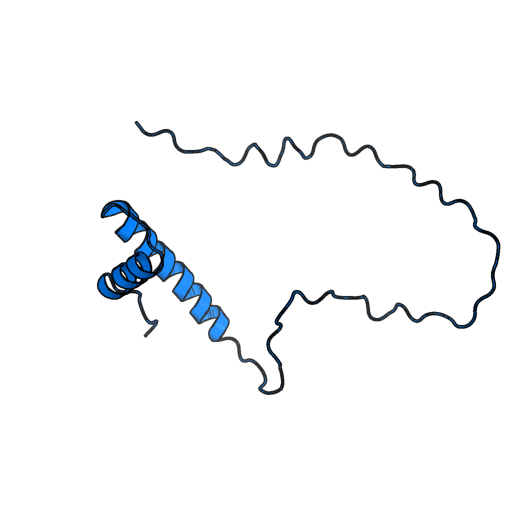C C . THR A 1 102 ? 1.475 12.226 22.226 1.00 56.12 102 THR A C 1
ATOM 809 O O . THR A 1 102 ? 1.606 13.390 21.845 1.00 56.12 102 THR A O 1
ATOM 812 N N . LYS A 1 103 ? 0.303 11.577 22.224 1.00 51.31 103 LYS A N 1
ATOM 813 C CA . LYS A 1 103 ? -1.000 12.225 22.010 1.00 51.31 103 LYS A CA 1
ATOM 814 C C . LYS A 1 103 ? -1.187 13.374 23.009 1.00 51.31 103 LYS A C 1
ATOM 816 O O . LYS A 1 103 ? -0.888 13.192 24.189 1.00 51.31 103 LYS A O 1
ATOM 821 N N . ASN A 1 104 ? -1.715 14.499 22.535 1.00 52.16 104 ASN A N 1
ATOM 822 C CA . ASN A 1 104 ? -2.419 15.488 23.345 1.00 52.16 104 ASN A CA 1
ATOM 823 C C . ASN A 1 104 ? -3.699 15.865 22.605 1.00 52.16 104 ASN A C 1
ATOM 825 O O . ASN A 1 104 ? -3.579 16.116 21.384 1.00 52.16 104 ASN A O 1
#

Sequence (104 aa):
MPEEITPELFNHLVELAALELTSEESEYLRRELNRQLASIHTLAAIPIPDDVEPARAGFLILPQSAHLPGKMSTSPAKTFKPSLPKFRNWTKVIFSSLRFPTKN

pLDDT: mean 74.41, std 22.16, range [40.31, 98.19]

Secondary structure (DSSP, 8-state):
------HHHHHHHHHHTT----HHHHHHHHHHHHHHHHHHHHHHTS---TT----SS------TT----SS------------------SHHHHTTS--PPPP-

Foldseek 3Di:
DQDACDLVNLVVVCVVVVHDDDPVRSVVVSVVVRVVSVVVVVVVPDDDDPPDDDDPDDDDPDPPPPPPDDDDDDDDDDDDDDDDDPPPDPVVVVPPPDDDDDDD